Protein AF-A0A1B0G5N5-F1 (afdb_monomer)

Secondary structure (DSSP, 8-state):
-EEEETTEEEEEE-TTTS-EEEEEEEETTEEEEEEEEE-TTTS-SSTTS-------

InterPro domains:
  IPR001627 Sema domain [PS51004] (1-56)
  IPR015943 WD40/YVTN repeat-like-containing domain superfamily [G3DSA:2.130.10.10] (1-56)
  IPR027231 Semaphorin [PTHR11036] (4-56)
  IPR036352 Sema domain superfamily [SSF101912] (2-55)

pLDDT: mean 92.31, std 3.44, range [81.0, 96.5]

Sequence (56 aa):
MVVTSPGRLFVCGTNSFRPMCNTYIINDNNYTLEATKNGQAVCPYDPRHNSTSVFA

Structure (mmCIF, N/CA/C/O backbone):
data_AF-A0A1B0G5N5-F1
#
_entry.id   AF-A0A1B0G5N5-F1
#
loop_
_atom_site.group_PDB
_atom_site.id
_atom_site.type_symbol
_atom_site.label_atom_id
_atom_site.label_alt_id
_atom_site.label_comp_id
_atom_site.label_asym_id
_atom_site.label_entity_id
_atom_site.label_seq_id
_atom_site.pdbx_PDB_ins_code
_atom_site.Cartn_x
_atom_site.Cartn_y
_atom_site.Cartn_z
_atom_site.occupancy
_atom_site.B_iso_or_equiv
_atom_site.auth_seq_id
_atom_site.auth_comp_id
_atom_site.auth_asym_id
_atom_site.auth_atom_id
_atom_site.pdbx_PDB_model_num
ATOM 1 N N . MET A 1 1 ? -3.124 -2.004 -1.736 1.00 84.88 1 MET A N 1
ATOM 2 C CA . MET A 1 1 ? -4.028 -1.750 -0.591 1.00 84.88 1 MET A CA 1
ATOM 3 C C . MET A 1 1 ? -4.607 -3.087 -0.192 1.00 84.88 1 MET A C 1
ATOM 5 O O . MET A 1 1 ? -5.075 -3.790 -1.077 1.00 84.88 1 MET A O 1
ATOM 9 N N . VAL A 1 2 ? -4.529 -3.455 1.083 1.00 91.50 2 VAL A N 1
ATOM 10 C CA . VAL A 1 2 ? -5.022 -4.743 1.593 1.00 91.50 2 VAL A CA 1
ATOM 11 C C . VAL A 1 2 ? -5.668 -4.543 2.964 1.00 91.50 2 VAL A C 1
ATOM 13 O O . VAL A 1 2 ? -5.236 -3.682 3.731 1.00 91.50 2 VAL A O 1
ATOM 16 N N . VAL A 1 3 ? -6.709 -5.315 3.270 1.00 91.62 3 VAL A N 1
ATOM 17 C CA . VAL A 1 3 ? -7.336 -5.339 4.600 1.00 91.62 3 VAL A CA 1
ATOM 18 C C . VAL A 1 3 ? -6.613 -6.394 5.428 1.00 91.62 3 VAL A C 1
ATOM 20 O O . VAL A 1 3 ? -6.566 -7.551 5.022 1.00 91.62 3 VAL A O 1
ATOM 23 N N . THR A 1 4 ? -6.012 -5.994 6.549 1.00 89.94 4 THR A N 1
ATOM 24 C CA . THR A 1 4 ? -5.186 -6.895 7.374 1.00 89.94 4 THR A CA 1
ATOM 25 C C . THR A 1 4 ? -5.968 -7.525 8.519 1.00 89.94 4 THR A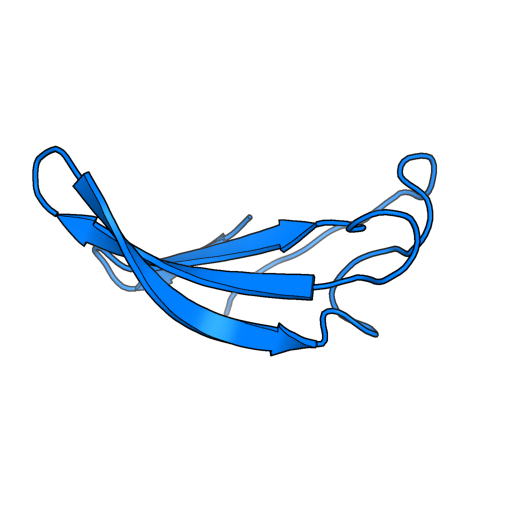 C 1
ATOM 27 O O . THR A 1 4 ? -5.714 -8.658 8.912 1.00 89.94 4 THR A O 1
ATOM 30 N N . SER A 1 5 ? -6.949 -6.798 9.049 1.00 89.75 5 SER A N 1
ATOM 31 C CA . SER A 1 5 ? -7.931 -7.284 10.014 1.00 89.75 5 SER A CA 1
ATOM 32 C C . SER A 1 5 ? -9.214 -6.456 9.880 1.00 89.75 5 SER A C 1
ATOM 34 O O . SER A 1 5 ? -9.186 -5.399 9.241 1.00 89.75 5 SER A O 1
ATOM 36 N N . PRO A 1 6 ? -10.341 -6.868 10.487 1.00 89.56 6 PRO A N 1
ATOM 37 C CA . PRO A 1 6 ? -11.539 -6.034 10.533 1.00 89.56 6 PRO A CA 1
ATOM 38 C C . PRO A 1 6 ? -11.196 -4.639 11.071 1.00 89.56 6 PRO A C 1
ATOM 40 O O . PRO A 1 6 ? -10.526 -4.518 12.096 1.00 89.56 6 PRO A O 1
ATOM 43 N N . GLY A 1 7 ? -11.577 -3.596 10.332 1.00 90.12 7 GLY A N 1
ATOM 44 C CA . GLY A 1 7 ? -11.280 -2.208 10.693 1.00 90.12 7 GLY A CA 1
ATOM 45 C C . GLY A 1 7 ? -9.813 -1.780 10.544 1.00 90.12 7 GLY A C 1
ATOM 46 O O . GLY A 1 7 ? -9.501 -0.652 10.902 1.00 90.12 7 GLY A O 1
ATOM 47 N N . ARG A 1 8 ? -8.902 -2.610 10.009 1.00 92.94 8 ARG A N 1
ATOM 48 C CA . ARG A 1 8 ? -7.515 -2.210 9.709 1.00 92.94 8 ARG A CA 1
ATOM 49 C C . ARG A 1 8 ? -7.186 -2.340 8.231 1.00 92.94 8 ARG A C 1
ATOM 51 O O . ARG A 1 8 ? -7.367 -3.383 7.604 1.00 92.94 8 ARG A O 1
ATOM 58 N N . LEU A 1 9 ? -6.621 -1.269 7.698 1.00 93.12 9 LEU A N 1
ATOM 59 C CA . LEU A 1 9 ? -6.299 -1.116 6.296 1.00 93.12 9 LEU A CA 1
ATOM 60 C C . LEU A 1 9 ? -4.816 -0.815 6.132 1.00 93.12 9 LEU A C 1
ATOM 62 O O . LEU A 1 9 ? -4.309 0.161 6.675 1.00 9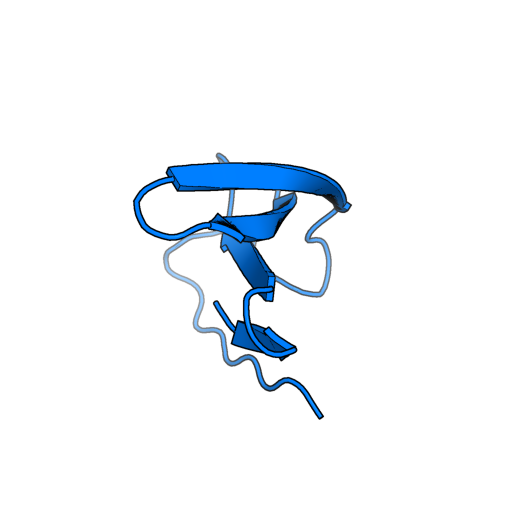3.12 9 LEU 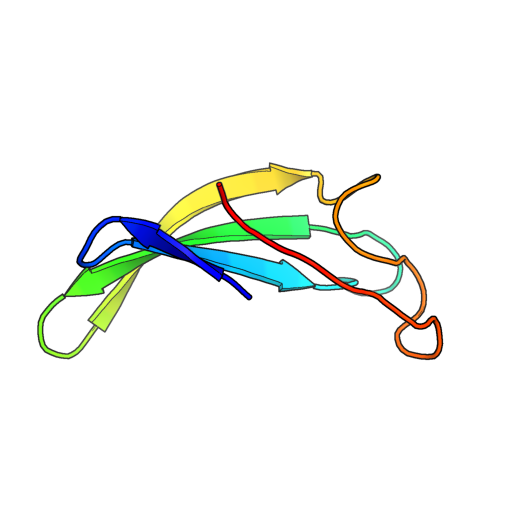A O 1
ATOM 66 N N . PHE A 1 10 ? -4.130 -1.613 5.328 1.00 94.62 10 PHE A N 1
ATOM 67 C CA . PHE A 1 10 ? -2.735 -1.388 4.988 1.00 94.62 10 PHE A CA 1
ATOM 68 C C . PHE A 1 10 ? -2.617 -0.835 3.566 1.00 94.62 10 PHE A C 1
ATOM 70 O O . PHE A 1 10 ? -3.032 -1.456 2.577 1.00 94.62 10 PHE A O 1
ATOM 77 N N . VAL A 1 11 ? -2.064 0.370 3.459 1.00 94.56 11 VAL A N 1
ATOM 78 C CA . VAL A 1 11 ? -1.958 1.130 2.212 1.00 94.56 11 VAL A CA 1
ATOM 79 C C . VAL A 1 11 ? -0.501 1.454 1.952 1.00 94.56 11 VAL A C 1
ATOM 81 O O . VAL A 1 11 ? 0.164 2.025 2.804 1.00 94.56 11 VAL A O 1
ATOM 84 N N . CYS A 1 12 ? -0.020 1.154 0.752 1.00 94.81 12 CYS A N 1
ATOM 85 C CA . CYS A 1 12 ? 1.303 1.562 0.303 1.00 94.81 12 CYS A CA 1
ATOM 86 C C . CYS A 1 12 ? 1.187 2.399 -0.962 1.00 94.81 12 CYS A C 1
ATOM 88 O O . CYS A 1 12 ? 0.311 2.150 -1.791 1.00 94.81 12 CYS A O 1
ATOM 90 N N . GLY A 1 13 ? 2.083 3.368 -1.107 1.00 94.81 13 GLY A N 1
ATOM 91 C CA . GLY A 1 13 ? 2.187 4.212 -2.288 1.00 94.81 13 GLY A CA 1
ATOM 92 C C . GLY A 1 13 ? 3.640 4.505 -2.633 1.00 94.81 13 GLY A C 1
ATOM 93 O O . GLY A 1 13 ? 4.529 4.370 -1.791 1.00 94.81 13 GLY A O 1
ATOM 94 N N . THR A 1 14 ? 3.876 4.909 -3.879 1.00 94.81 14 THR A N 1
ATOM 95 C CA . THR A 1 14 ? 5.216 5.219 -4.398 1.00 94.81 14 THR A CA 1
ATOM 96 C C . THR A 1 14 ? 5.849 6.425 -3.700 1.00 94.81 14 THR A C 1
ATOM 98 O O . THR A 1 14 ? 7.068 6.508 -3.633 1.00 94.81 14 THR A O 1
ATOM 101 N N . ASN A 1 15 ? 5.027 7.356 -3.190 1.00 95.06 15 ASN A N 1
ATOM 102 C CA . ASN A 1 15 ? 5.422 8.584 -2.485 1.00 95.06 15 ASN A CA 1
ATOM 103 C C . ASN A 1 15 ? 6.616 9.297 -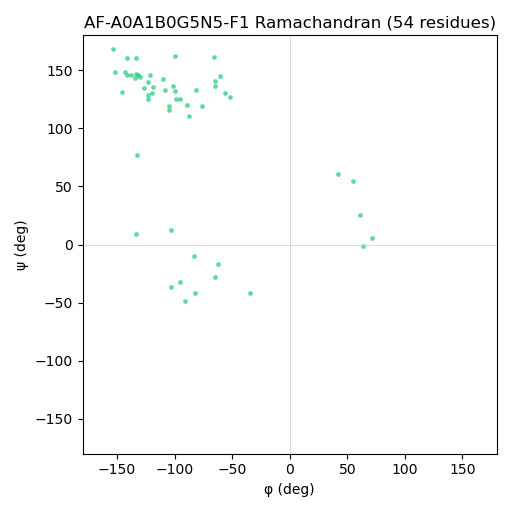3.155 1.00 95.06 15 ASN A C 1
ATOM 105 O O . ASN A 1 15 ? 7.676 9.457 -2.562 1.00 95.06 15 ASN A O 1
ATOM 109 N N . SER A 1 16 ? 6.429 9.709 -4.415 1.00 94.94 16 SER A N 1
ATOM 110 C CA . SER A 1 16 ? 7.452 10.395 -5.223 1.00 94.94 16 SER A CA 1
ATOM 111 C C . SER A 1 16 ? 8.763 9.610 -5.319 1.00 94.94 16 SER A C 1
ATOM 113 O O . SER A 1 16 ? 9.830 10.125 -4.996 1.00 94.94 16 SER A O 1
ATOM 115 N N . PHE A 1 17 ? 8.675 8.353 -5.763 1.00 93.94 17 PHE A N 1
ATOM 116 C CA . PHE A 1 17 ? 9.818 7.438 -5.863 1.00 93.94 17 PHE A CA 1
ATOM 117 C C . PHE A 1 17 ? 10.505 7.156 -4.515 1.00 93.94 17 PHE A C 1
ATOM 119 O O . PHE A 1 17 ? 11.680 6.800 -4.468 1.00 93.94 17 PHE A O 1
ATOM 126 N N . ARG A 1 18 ? 9.776 7.280 -3.404 1.00 95.25 18 ARG A N 1
ATOM 127 C CA . ARG A 1 18 ? 10.216 6.898 -2.061 1.00 95.25 18 ARG A CA 1
ATOM 128 C C . ARG A 1 18 ? 9.114 6.084 -1.378 1.00 95.25 18 ARG A C 1
ATOM 130 O O . ARG A 1 18 ? 8.403 6.623 -0.536 1.00 95.25 18 ARG A O 1
ATOM 137 N N . PRO A 1 19 ? 8.950 4.798 -1.727 1.00 95.38 19 PRO A N 1
ATOM 138 C CA . PRO A 1 19 ? 7.785 4.019 -1.340 1.00 95.38 19 PRO A CA 1
ATOM 139 C C . PRO A 1 19 ? 7.580 4.006 0.177 1.00 95.38 19 PRO A C 1
ATOM 141 O O . PRO A 1 19 ? 8.501 3.722 0.948 1.00 95.38 19 PRO A O 1
ATOM 144 N N . MET A 1 20 ? 6.351 4.303 0.597 1.00 96.50 20 MET A N 1
ATOM 145 C CA . MET A 1 20 ? 5.931 4.335 1.998 1.00 96.50 20 MET A CA 1
ATOM 146 C C . MET A 1 20 ? 4.611 3.595 2.181 1.00 96.50 20 MET A C 1
ATOM 148 O O . MET A 1 20 ? 3.749 3.611 1.298 1.00 96.50 20 MET A O 1
ATOM 152 N N . CYS A 1 21 ? 4.462 2.971 3.345 1.00 95.75 21 CYS A N 1
ATOM 153 C CA . CYS A 1 21 ? 3.266 2.248 3.742 1.00 95.75 21 CYS A CA 1
ATOM 154 C C . CYS A 1 21 ? 2.702 2.799 5.047 1.00 95.75 21 CYS A C 1
ATOM 156 O O . CYS A 1 21 ? 3.445 3.083 5.982 1.00 95.75 21 CYS A O 1
ATOM 158 N N . ASN A 1 22 ? 1.383 2.887 5.116 1.00 95.56 22 ASN A N 1
ATOM 159 C CA . ASN A 1 22 ? 0.621 3.353 6.255 1.00 95.56 22 ASN A CA 1
ATOM 160 C C . ASN A 1 22 ? -0.432 2.312 6.633 1.00 95.56 22 ASN A C 1
ATOM 162 O O . ASN A 1 22 ? -1.149 1.800 5.768 1.00 95.56 22 ASN A O 1
ATOM 166 N N . THR A 1 23 ? -0.548 2.038 7.926 1.00 94.75 23 THR A N 1
ATOM 167 C CA . THR A 1 23 ? -1.684 1.309 8.484 1.00 94.75 2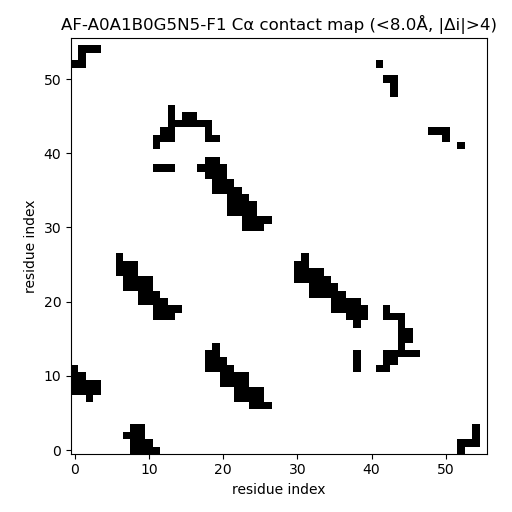3 THR A CA 1
ATOM 168 C C . THR A 1 23 ? -2.699 2.317 8.991 1.00 94.75 23 THR A C 1
ATOM 170 O O . THR A 1 23 ? -2.368 3.185 9.798 1.00 94.75 23 THR A O 1
ATOM 173 N N . TYR A 1 24 ? -3.931 2.194 8.517 1.00 94.56 24 TYR A N 1
ATOM 174 C CA . TYR A 1 24 ? -5.067 2.984 8.952 1.00 94.56 24 TYR A CA 1
ATOM 175 C C . TYR A 1 24 ? -6.038 2.120 9.744 1.00 94.56 24 TYR A C 1
ATOM 177 O O . TYR A 1 24 ? -6.279 0.965 9.390 1.00 94.56 24 TYR A O 1
ATOM 185 N N . ILE A 1 25 ? -6.632 2.703 10.778 1.00 94.00 25 ILE A N 1
ATOM 186 C CA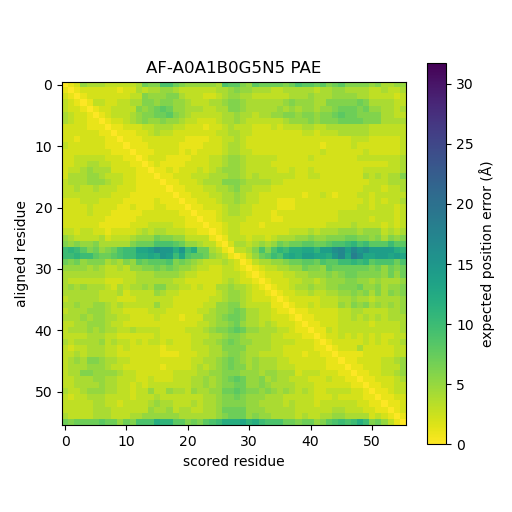 . ILE A 1 25 ? -7.782 2.135 11.473 1.00 94.00 25 ILE A CA 1
ATOM 187 C C . ILE A 1 25 ? -9.028 2.834 10.935 1.00 94.00 25 ILE A C 1
ATOM 189 O O . ILE A 1 25 ? -9.109 4.064 10.918 1.00 94.00 25 ILE A O 1
ATOM 193 N N . ILE A 1 26 ? -9.974 2.038 10.454 1.00 91.38 26 ILE A N 1
ATOM 194 C CA . ILE A 1 26 ? -11.278 2.477 9.977 1.00 91.38 26 ILE A CA 1
ATOM 195 C C . ILE A 1 26 ? -12.213 2.503 11.185 1.00 91.38 26 ILE A C 1
ATOM 197 O O . ILE A 1 26 ? -12.568 1.457 11.724 1.00 91.38 26 ILE A O 1
ATOM 201 N N . ASN A 1 27 ? -12.599 3.704 11.596 1.00 86.81 27 ASN A N 1
ATOM 202 C CA . ASN A 1 27 ? -13.713 3.948 12.509 1.00 86.81 27 ASN A CA 1
ATOM 203 C C . ASN A 1 27 ? -14.934 4.368 11.675 1.00 86.81 27 ASN A C 1
ATOM 205 O O . ASN A 1 27 ? -14.742 4.794 10.537 1.00 86.81 27 ASN A O 1
ATOM 209 N N . ASP A 1 28 ? -16.152 4.290 12.228 1.00 81.00 28 ASP A N 1
ATOM 210 C CA . ASP A 1 28 ? -17.446 4.424 11.518 1.00 81.00 28 ASP A CA 1
ATOM 211 C C . ASP A 1 28 ? -17.465 5.415 10.331 1.00 81.00 28 ASP A C 1
ATOM 213 O O . ASP A 1 28 ? -17.980 5.086 9.265 1.00 81.00 28 ASP A O 1
ATOM 217 N N . ASN A 1 29 ? -16.830 6.589 10.466 1.00 82.69 29 ASN A N 1
ATOM 218 C CA . ASN A 1 29 ? -16.688 7.573 9.385 1.00 82.69 29 ASN A CA 1
ATOM 219 C C . ASN A 1 29 ? -15.275 8.167 9.211 1.00 82.69 29 ASN A C 1
ATOM 221 O O . ASN A 1 29 ? -15.120 9.124 8.454 1.00 82.69 29 ASN A O 1
ATOM 225 N N . ASN A 1 30 ? -14.249 7.652 9.896 1.00 88.06 30 ASN A N 1
ATOM 226 C CA . ASN A 1 30 ? -12.915 8.264 9.904 1.00 88.06 30 ASN A CA 1
ATOM 227 C C . ASN A 1 30 ? -11.783 7.243 9.790 1.00 88.06 30 ASN A C 1
ATOM 229 O O . ASN A 1 30 ? -11.833 6.163 10.373 1.00 8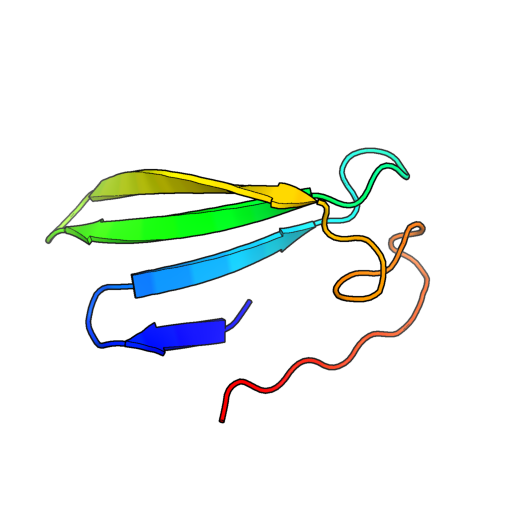8.06 30 ASN A O 1
ATOM 233 N N . TYR A 1 31 ? -10.711 7.652 9.114 1.00 90.25 31 TYR A N 1
ATOM 234 C CA . TYR A 1 31 ? -9.469 6.893 9.007 1.00 90.25 31 TYR A CA 1
ATOM 235 C C . TYR A 1 31 ? -8.415 7.524 9.910 1.00 90.25 31 TYR A C 1
ATOM 237 O O . TYR A 1 31 ? -8.003 8.662 9.683 1.00 90.25 31 TYR A O 1
ATOM 245 N N . THR A 1 32 ? -7.960 6.798 10.927 1.00 93.56 32 THR A N 1
ATOM 246 C CA . THR A 1 32 ? -6.849 7.240 11.778 1.00 93.56 32 THR A CA 1
ATOM 247 C C . THR A 1 32 ? -5.567 6.532 11.368 1.00 93.56 32 THR A C 1
ATOM 249 O O . THR A 1 32 ? -5.568 5.335 11.091 1.00 93.56 32 THR A O 1
ATOM 252 N N . LEU A 1 33 ? -4.463 7.276 11.285 1.00 93.38 33 LEU A N 1
ATOM 253 C CA . LEU A 1 33 ? -3.150 6.704 11.000 1.00 93.38 33 LEU A CA 1
ATOM 254 C C . LEU A 1 33 ? -2.622 6.018 12.265 1.00 93.38 33 LEU A C 1
ATOM 256 O O . LEU A 1 33 ? -2.425 6.674 13.283 1.00 93.38 33 LEU A O 1
ATOM 260 N N . GLU A 1 34 ? -2.389 4.713 12.193 1.00 93.38 34 GLU A N 1
ATOM 261 C CA . GLU A 1 34 ? -1.829 3.929 13.297 1.00 93.38 34 GLU A CA 1
ATOM 262 C C . GLU A 1 34 ? -0.303 3.877 13.222 1.00 93.38 34 GLU A C 1
ATOM 264 O O . GLU A 1 34 ? 0.387 4.101 14.214 1.00 93.38 34 GLU A O 1
ATOM 269 N N . ALA A 1 35 ? 0.234 3.568 12.041 1.00 92.88 35 ALA A N 1
ATOM 270 C CA . ALA A 1 35 ? 1.663 3.361 11.857 1.00 92.88 35 ALA A CA 1
ATOM 271 C C . ALA A 1 35 ? 2.105 3.704 10.436 1.00 92.88 35 ALA A C 1
ATOM 273 O O . ALA A 1 35 ? 1.376 3.462 9.474 1.00 92.88 35 ALA A O 1
ATOM 274 N N . THR A 1 36 ? 3.343 4.179 10.313 1.00 94.25 36 THR A N 1
ATOM 275 C CA . THR A 1 36 ? 4.034 4.381 9.035 1.00 94.25 36 THR A CA 1
ATOM 276 C C . THR A 1 36 ? 5.283 3.510 8.989 1.00 94.25 36 THR A C 1
ATOM 278 O O . THR A 1 36 ? 6.043 3.433 9.955 1.00 94.25 36 THR A O 1
ATOM 281 N N . LYS A 1 37 ? 5.507 2.849 7.855 1.00 94.12 37 LYS A N 1
ATOM 282 C CA . LYS A 1 37 ? 6.670 2.004 7.574 1.00 94.12 37 LYS A CA 1
ATOM 283 C C . LYS A 1 37 ? 7.246 2.326 6.200 1.00 94.12 37 LYS A C 1
ATOM 285 O O . LYS A 1 37 ? 6.562 2.877 5.334 1.00 94.12 37 LYS A O 1
ATOM 290 N N . ASN A 1 38 ? 8.508 1.947 5.986 1.00 93.25 38 ASN A N 1
ATOM 291 C CA . ASN A 1 38 ? 9.065 1.952 4.637 1.00 93.25 38 ASN A CA 1
ATOM 292 C C . ASN A 1 38 ? 8.239 0.999 3.749 1.00 93.25 38 ASN A C 1
ATOM 294 O O . ASN A 1 38 ? 7.725 -0.012 4.227 1.00 93.25 38 ASN A O 1
ATOM 298 N N . GLY A 1 39 ? 8.080 1.357 2.477 1.00 93.06 39 GLY A N 1
ATOM 299 C CA . GLY A 1 39 ? 7.408 0.527 1.480 1.00 93.06 39 GLY A CA 1
ATOM 300 C C . GLY A 1 39 ? 8.374 -0.174 0.530 1.00 93.06 39 GLY A C 1
ATOM 301 O O . GLY A 1 39 ? 7.938 -0.674 -0.507 1.00 93.06 39 GLY A O 1
ATOM 302 N N . GLN A 1 40 ? 9.676 -0.191 0.838 1.00 94.19 40 GLN A N 1
ATOM 303 C CA . GLN A 1 40 ? 10.666 -0.850 -0.010 1.00 94.19 40 GLN A CA 1
ATOM 304 C C . GLN A 1 40 ? 10.389 -2.358 -0.029 1.00 94.19 40 GLN A C 1
ATOM 306 O O . GLN A 1 40 ? 10.086 -2.946 1.003 1.00 94.19 40 GLN A O 1
ATOM 311 N N . ALA A 1 41 ? 10.455 -2.968 -1.214 1.00 90.88 41 ALA A N 1
ATOM 312 C CA . ALA A 1 41 ? 10.077 -4.366 -1.470 1.00 90.88 41 ALA A CA 1
ATOM 313 C C . ALA A 1 41 ? 8.590 -4.721 -1.243 1.00 90.88 41 ALA A C 1
ATOM 315 O O . ALA A 1 41 ? 8.191 -5.846 -1.520 1.00 90.88 41 ALA A O 1
ATOM 316 N N . VAL A 1 42 ? 7.754 -3.771 -0.811 1.00 92.38 42 VAL A N 1
ATOM 317 C CA . VAL A 1 42 ? 6.294 -3.945 -0.688 1.00 92.38 42 VAL A CA 1
ATOM 318 C C . VAL A 1 42 ? 5.562 -3.261 -1.842 1.00 92.38 42 VAL A C 1
ATOM 320 O O . VAL A 1 42 ? 4.547 -3.744 -2.335 1.00 92.38 42 VAL A O 1
ATOM 323 N N . CYS A 1 43 ? 6.078 -2.110 -2.265 1.00 93.00 43 CYS A N 1
ATOM 324 C CA . CYS A 1 43 ? 5.472 -1.198 -3.220 1.00 93.00 43 CYS A CA 1
ATOM 325 C C . CYS A 1 43 ? 6.535 -0.747 -4.238 1.00 93.00 43 CYS A C 1
ATOM 327 O O . CYS A 1 43 ? 7.700 -0.568 -3.864 1.00 93.00 43 CYS A O 1
ATOM 329 N N . PRO A 1 44 ? 6.174 -0.569 -5.521 1.00 95.06 44 PRO A N 1
ATOM 330 C CA . PRO A 1 44 ? 7.105 -0.066 -6.519 1.00 95.06 44 PRO A CA 1
ATOM 331 C C . PRO A 1 44 ? 7.529 1.382 -6.234 1.00 95.06 44 PRO A C 1
ATOM 333 O O . PRO A 1 44 ? 6.866 2.137 -5.527 1.00 95.06 44 PRO A O 1
ATOM 336 N N . TYR A 1 45 ? 8.643 1.785 -6.839 1.00 94.62 45 TYR A N 1
ATOM 337 C CA . TYR A 1 45 ? 9.113 3.170 -6.810 1.00 94.62 45 TYR A CA 1
ATOM 338 C C . TYR A 1 45 ? 8.411 4.030 -7.872 1.00 94.62 45 TYR A C 1
ATOM 340 O O . TYR A 1 45 ? 8.037 5.166 -7.597 1.00 94.62 45 TYR A O 1
ATOM 348 N N . ASP A 1 46 ? 8.218 3.492 -9.078 1.00 94.31 46 ASP A N 1
ATOM 349 C CA . ASP A 1 46 ? 7.590 4.186 -10.206 1.00 94.31 46 ASP A CA 1
ATOM 350 C C . ASP A 1 46 ? 6.113 3.765 -10.335 1.00 94.31 46 ASP A C 1
ATOM 35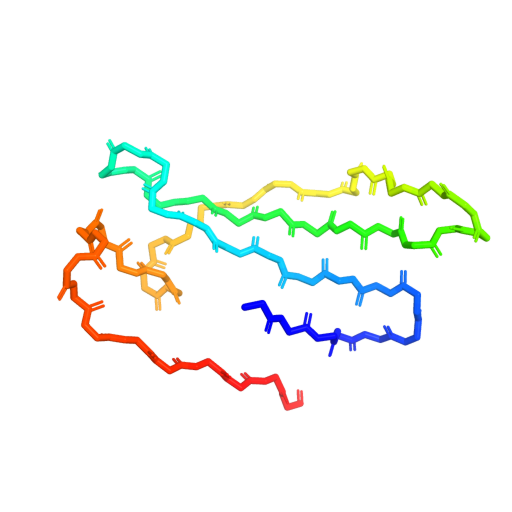2 O O . ASP A 1 46 ? 5.830 2.563 -10.319 1.00 94.31 46 ASP A O 1
ATOM 356 N N . PRO A 1 47 ? 5.160 4.705 -10.484 1.00 94.12 47 PRO A N 1
ATOM 357 C CA . PRO A 1 47 ? 3.742 4.383 -10.673 1.00 94.12 47 PRO A CA 1
ATOM 358 C C . PRO A 1 47 ? 3.441 3.592 -11.957 1.00 94.12 47 PRO A C 1
ATOM 360 O O . PRO A 1 47 ? 2.365 3.013 -12.069 1.00 94.12 47 PRO A O 1
ATOM 363 N N . ARG A 1 48 ? 4.364 3.560 -12.926 1.00 96.00 48 ARG A N 1
ATOM 364 C CA . ARG A 1 48 ? 4.251 2.790 -14.174 1.00 96.00 48 ARG A CA 1
ATOM 365 C C . ARG A 1 48 ? 4.664 1.326 -14.012 1.00 96.00 48 ARG A C 1
ATOM 367 O O . ARG A 1 48 ? 4.485 0.548 -14.943 1.00 96.00 48 ARG A O 1
ATOM 374 N N . HIS A 1 49 ? 5.251 0.941 -12.877 1.00 95.38 49 HIS A N 1
ATOM 375 C CA . HIS A 1 49 ? 5.622 -0.448 -12.624 1.00 95.38 49 HIS A CA 1
ATOM 376 C C . HIS A 1 49 ? 4.417 -1.258 -12.140 1.00 95.38 49 HIS A C 1
ATOM 378 O O . HIS A 1 49 ? 3.704 -0.863 -11.217 1.00 95.38 49 HIS A O 1
ATOM 384 N N . ASN A 1 50 ? 4.237 -2.437 -12.730 1.00 94.31 50 ASN A N 1
ATOM 385 C CA . ASN A 1 50 ? 3.207 -3.379 -12.311 1.00 94.31 50 ASN A CA 1
ATOM 386 C C . ASN A 1 50 ? 3.492 -3.889 -10.894 1.00 94.31 50 ASN A C 1
ATOM 388 O O . ASN A 1 50 ? 4.637 -4.174 -10.539 1.00 94.31 50 ASN A O 1
ATOM 392 N N . SER A 1 51 ? 2.441 -4.037 -10.092 1.00 91.12 51 SER A N 1
ATOM 393 C CA . SER A 1 51 ? 2.543 -4.577 -8.738 1.00 91.12 51 SER A CA 1
ATOM 394 C C . SER A 1 51 ? 1.339 -5.449 -8.408 1.00 91.12 51 SER A C 1
ATOM 396 O O . SER A 1 51 ? 0.236 -5.228 -8.903 1.00 91.12 51 SER A O 1
ATOM 398 N N . THR A 1 52 ? 1.572 -6.460 -7.577 1.00 91.62 52 THR A N 1
ATOM 399 C CA . THR A 1 52 ? 0.536 -7.297 -6.973 1.00 91.62 52 THR A CA 1
ATOM 400 C C . THR A 1 52 ? 0.818 -7.400 -5.482 1.00 91.62 52 THR A C 1
ATOM 402 O O . THR A 1 52 ? 1.976 -7.385 -5.064 1.00 91.62 52 THR A O 1
ATOM 405 N N . SER A 1 53 ? -0.230 -7.465 -4.670 1.00 90.38 53 SER A N 1
ATOM 406 C CA . SER A 1 53 ? -0.114 -7.540 -3.216 1.00 90.38 53 SER A CA 1
ATOM 407 C C . SER A 1 53 ? -1.237 -8.400 -2.662 1.00 90.38 53 SER A C 1
ATOM 409 O O . SER A 1 53 ? -2.399 -8.163 -2.991 1.00 90.38 53 SER A O 1
ATOM 411 N N . VAL A 1 54 ? -0.891 -9.343 -1.792 1.00 90.94 54 VAL A N 1
A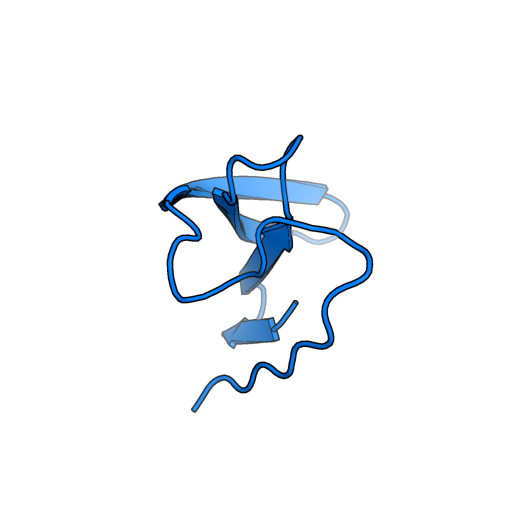TOM 412 C CA . VAL A 1 54 ? -1.831 -10.187 -1.052 1.00 90.94 54 VAL A CA 1
ATOM 413 C C . VAL A 1 54 ? -1.449 -10.153 0.424 1.00 90.94 54 VAL A C 1
ATOM 415 O O . VAL A 1 54 ? -0.269 -10.060 0.759 1.00 90.94 54 VAL A O 1
ATOM 418 N N . PHE A 1 55 ? -2.451 -10.178 1.293 1.00 88.06 55 PHE A N 1
ATOM 419 C CA . PHE A 1 55 ? -2.275 -10.354 2.729 1.00 88.06 55 PHE A CA 1
ATOM 420 C C . PHE A 1 55 ? -2.779 -11.754 3.087 1.00 88.06 55 PHE A C 1
ATOM 422 O O . PHE A 1 55 ? -3.837 -12.143 2.588 1.00 88.06 55 PHE A O 1
ATOM 429 N N . ALA A 1 56 ? -2.001 -12.505 3.866 1.00 82.38 56 ALA A N 1
ATOM 430 C CA . ALA A 1 56 ? -2.269 -13.894 4.239 1.00 82.38 56 ALA A CA 1
ATOM 431 C C . ALA A 1 56 ? -2.403 -14.024 5.756 1.00 82.38 56 ALA A C 1
ATOM 433 O O . ALA A 1 56 ? -1.656 -13.306 6.462 1.00 82.38 56 ALA A O 1
#

Foldseek 3Di:
DAAQDVQWDKDWDLVQLFIKIWIWGDDPDDTDTDDIDGCVVPYGNDPPDDDDDDHD

Organism: Glossina morsitans morsitans (NCBI:txid37546)

Solvent-accessible surface area (backbone atoms only — not comparable to full-atom values): 3424 Å² total; per-residue (Å²): 111,45,70,79,48,93,52,29,38,41,40,56,41,28,64,90,62,49,24,33,25,38,34,30,36,56,49,102,88,47,76,44,81,73,46,79,46,80,10,74,96,72,36,54,44,51,92,86,54,89,82,81,84,85,78,132

Nearest PDB structures (foldseek):
  6th6-assembly1_BQ  TM=6.647E-01  e=1.280E+00  Thermococcus kodakarensis KOD1
  4ckn-assembly2_D  TM=8.263E-01  e=3.325E+00  Leishmania major
  7z34-assembly1_D  TM=6.246E-01  e=1.651E+00  Saccharomyces cerevisiae S288C
  6uz7-assembly1_AD  TM=6.912E-01  e=3.776E+00  Kluyveromyces lactis
  7drq-assembly2_B  TM=5.015E-01  e=2.578E+00  Catenovulum maritimum

Radius of gyration: 11.76 Å; Cα contacts (8 Å, |Δi|>4): 108; chains: 1; bounding box: 28×24×28 Å

Mean predicted aligned error: 3.59 Å